Protein AF-A0A0M2V860-F1 (afdb_monomer)

pLDDT: mean 79.5, std 12.38, range [48.0, 92.88]

Structure (mmCIF, N/CA/C/O backbone):
data_AF-A0A0M2V860-F1
#
_entry.id   AF-A0A0M2V860-F1
#
loop_
_atom_site.group_PDB
_atom_site.id
_atom_site.type_symbol
_atom_site.label_atom_id
_atom_site.label_alt_id
_atom_site.label_comp_id
_atom_site.label_asym_id
_atom_site.label_entity_id
_atom_site.label_seq_id
_atom_site.pdbx_PDB_ins_code
_atom_site.Cartn_x
_atom_site.Cartn_y
_atom_site.Cartn_z
_atom_site.occupancy
_atom_site.B_iso_or_equiv
_atom_site.auth_seq_id
_atom_site.auth_comp_id
_atom_site.auth_asym_id
_atom_site.auth_atom_id
_atom_site.pdbx_PDB_model_num
ATOM 1 N N . MET A 1 1 ? 12.723 13.124 -25.310 1.00 62.81 1 MET A N 1
ATOM 2 C CA . MET A 1 1 ? 11.485 12.347 -25.081 1.00 62.81 1 MET A CA 1
ATOM 3 C C . MET A 1 1 ? 10.369 13.342 -24.862 1.00 62.81 1 MET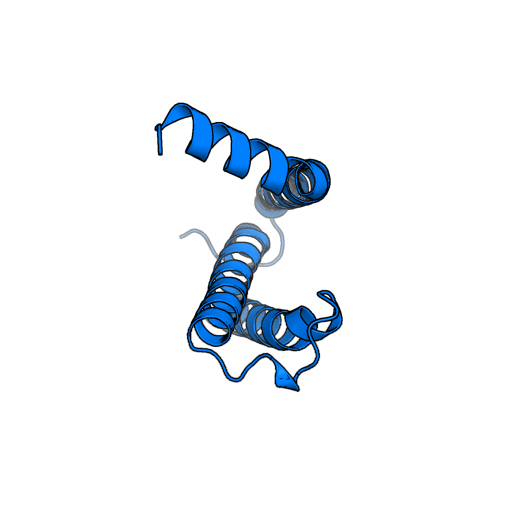 A C 1
ATOM 5 O O . MET A 1 1 ? 10.577 14.273 -24.095 1.00 62.81 1 MET A O 1
ATOM 9 N N . ASP A 1 2 ? 9.253 13.189 -25.563 1.00 91.12 2 ASP A N 1
ATOM 10 C CA . ASP A 1 2 ? 8.118 14.106 -25.446 1.00 91.12 2 ASP A CA 1
ATOM 11 C C . ASP A 1 2 ? 7.247 13.742 -24.227 1.00 91.12 2 ASP A C 1
ATOM 13 O O . ASP A 1 2 ? 7.166 12.566 -23.852 1.00 91.12 2 ASP A O 1
ATOM 17 N N . ILE A 1 3 ? 6.584 14.721 -23.606 1.00 89.75 3 ILE A N 1
ATOM 18 C CA . ILE A 1 3 ? 5.745 14.527 -22.404 1.00 89.75 3 ILE A CA 1
ATOM 19 C C . ILE A 1 3 ? 4.647 13.496 -22.689 1.00 89.75 3 ILE A C 1
ATOM 21 O O . ILE A 1 3 ? 4.376 12.616 -21.870 1.00 89.75 3 ILE A O 1
ATOM 25 N N . MET A 1 4 ? 4.084 13.535 -23.897 1.00 92.88 4 MET A N 1
ATOM 26 C CA . MET A 1 4 ? 3.073 12.577 -24.347 1.00 92.88 4 MET A CA 1
ATOM 27 C C . MET A 1 4 ? 3.600 11.141 -24.393 1.00 92.88 4 MET A C 1
ATOM 29 O O . MET A 1 4 ? 2.868 10.203 -24.075 1.00 92.88 4 MET A O 1
ATOM 33 N N . SER A 1 5 ? 4.881 10.953 -24.725 1.00 86.50 5 SER A N 1
ATOM 34 C CA . SER A 1 5 ? 5.510 9.630 -24.691 1.00 86.50 5 SER A CA 1
ATOM 35 C C . SER A 1 5 ? 5.634 9.116 -23.255 1.00 86.50 5 SER A C 1
ATOM 37 O O . SER A 1 5 ? 5.337 7.952 -23.002 1.00 86.50 5 SER A O 1
ATOM 39 N N . ILE A 1 6 ? 5.994 9.982 -22.300 1.00 88.94 6 ILE A N 1
ATOM 40 C CA . ILE A 1 6 ? 6.106 9.618 -20.877 1.00 88.94 6 ILE A CA 1
ATOM 41 C C . ILE A 1 6 ? 4.743 9.193 -20.319 1.00 88.94 6 ILE A C 1
ATOM 43 O O . ILE A 1 6 ? 4.628 8.130 -19.710 1.00 88.94 6 ILE A O 1
ATOM 47 N N . VAL A 1 7 ? 3.698 9.988 -20.565 1.00 90.31 7 VAL A N 1
ATOM 48 C CA . VAL A 1 7 ? 2.333 9.683 -20.102 1.00 90.31 7 VAL A CA 1
ATOM 49 C C . VAL A 1 7 ? 1.825 8.376 -20.707 1.00 90.31 7 VAL A C 1
ATOM 51 O O . VAL A 1 7 ? 1.223 7.569 -20.002 1.00 90.31 7 VAL A O 1
ATOM 54 N N . THR A 1 8 ? 2.112 8.129 -21.986 1.00 91.06 8 THR A N 1
ATOM 55 C CA . THR A 1 8 ? 1.717 6.887 -22.664 1.00 91.06 8 THR A CA 1
ATOM 56 C C . THR A 1 8 ? 2.388 5.672 -22.027 1.00 91.06 8 THR A C 1
ATOM 58 O O . THR A 1 8 ? 1.711 4.693 -21.716 1.00 91.06 8 THR A O 1
ATOM 61 N N . VAL A 1 9 ? 3.696 5.743 -21.763 1.00 87.00 9 VAL A N 1
ATOM 62 C CA . VAL A 1 9 ? 4.427 4.662 -21.083 1.00 87.00 9 VAL A CA 1
ATOM 63 C C . VAL A 1 9 ? 3.855 4.418 -19.686 1.00 87.00 9 VAL A C 1
ATOM 65 O O . VAL A 1 9 ? 3.563 3.275 -19.345 1.00 87.00 9 VAL A O 1
ATOM 68 N N . LEU A 1 10 ? 3.613 5.473 -18.902 1.00 86.50 10 LEU A N 1
ATOM 69 C CA . LEU A 1 10 ? 3.003 5.342 -17.574 1.00 86.50 10 LEU A CA 1
ATOM 70 C C . LEU A 1 10 ? 1.614 4.697 -17.638 1.00 86.50 10 LEU A C 1
ATOM 72 O O . LEU A 1 10 ? 1.310 3.811 -16.840 1.00 86.50 10 LEU A O 1
ATOM 76 N N . TRP A 1 11 ? 0.787 5.101 -18.602 1.00 90.81 11 TRP A N 1
ATOM 77 C CA . TRP A 1 11 ? -0.550 4.547 -18.789 1.00 90.81 11 TRP A CA 1
ATOM 78 C C . TRP A 1 11 ? -0.517 3.043 -19.074 1.00 90.81 11 TRP A C 1
ATOM 80 O O . TRP A 1 11 ? -1.235 2.271 -18.434 1.00 90.81 11 TRP A O 1
ATOM 90 N N . PHE A 1 12 ? 0.346 2.611 -19.996 1.00 88.88 12 PHE A N 1
ATOM 91 C CA . PHE A 1 12 ? 0.499 1.192 -20.314 1.00 88.88 12 PHE A CA 1
ATOM 92 C C . PHE A 1 12 ? 1.047 0.384 -19.134 1.00 88.88 12 PHE A C 1
ATOM 94 O O . PHE A 1 12 ? 0.568 -0.725 -18.900 1.00 88.88 12 PHE A O 1
ATOM 101 N N . THR A 1 13 ? 1.968 0.952 -18.355 1.00 86.69 13 THR A N 1
ATOM 102 C CA . THR A 1 13 ? 2.519 0.307 -17.155 1.00 86.69 13 THR A CA 1
ATOM 103 C C . THR A 1 13 ? 1.474 0.134 -16.052 1.00 86.69 13 THR A C 1
ATOM 105 O O . THR A 1 13 ? 1.456 -0.897 -15.388 1.00 86.69 13 THR A O 1
ATOM 108 N N . ILE A 1 14 ? 0.575 1.104 -15.855 1.00 88.12 14 ILE A N 1
ATOM 109 C CA . ILE A 1 14 ? -0.454 1.044 -14.799 1.00 88.12 14 ILE A CA 1
ATOM 110 C C . ILE A 1 14 ? -1.609 0.106 -15.179 1.00 88.12 14 ILE A C 1
ATOM 112 O O . ILE A 1 14 ? -2.211 -0.514 -14.300 1.00 88.12 14 ILE A O 1
ATOM 116 N N . LYS A 1 15 ? -1.915 -0.028 -16.476 1.00 88.44 15 LYS A N 1
ATOM 117 C CA . LYS A 1 15 ? -3.066 -0.784 -16.996 1.00 88.44 15 LYS A CA 1
ATOM 118 C C . LYS A 1 15 ? -3.285 -2.177 -16.368 1.00 88.44 15 LYS A C 1
ATOM 120 O O . LYS A 1 15 ? -4.417 -2.423 -15.948 1.00 88.44 15 LYS A O 1
ATOM 125 N N . PRO A 1 16 ? -2.286 -3.079 -16.257 1.00 88.12 16 PRO A N 1
ATOM 126 C CA . PRO A 1 16 ? -2.495 -4.398 -15.647 1.00 88.12 16 PRO A CA 1
ATOM 127 C C . PRO A 1 16 ? -2.832 -4.332 -14.149 1.00 88.12 16 PRO A C 1
ATOM 129 O O . PRO A 1 16 ? -3.516 -5.212 -13.632 1.00 88.12 16 PRO A O 1
ATOM 132 N N . TYR A 1 17 ? -2.414 -3.272 -13.455 1.00 86.44 17 TYR A N 1
ATOM 133 C CA . TYR A 1 17 ? -2.632 -3.093 -12.019 1.00 86.44 17 TYR A CA 1
ATOM 134 C C . TYR A 1 17 ? -3.907 -2.306 -11.690 1.00 86.44 17 TYR A C 1
ATOM 136 O O . TYR A 1 17 ? -4.255 -2.188 -10.516 1.00 86.44 17 TYR A O 1
ATOM 144 N N . LEU A 1 18 ? -4.637 -1.789 -12.689 1.00 88.81 18 LEU A N 1
ATOM 145 C CA . LEU A 1 18 ? -5.847 -0.984 -12.468 1.00 88.81 18 LEU A CA 1
ATOM 146 C C . LEU A 1 18 ? -6.887 -1.705 -11.608 1.00 88.81 18 LEU A C 1
ATOM 148 O O . LEU A 1 18 ? -7.479 -1.088 -10.727 1.00 88.81 18 LEU A O 1
ATOM 152 N N . LEU A 1 19 ? -7.081 -3.009 -11.819 1.00 89.69 19 LEU A N 1
ATOM 153 C CA . LEU A 1 19 ? -8.039 -3.793 -11.039 1.00 89.69 19 LEU A CA 1
ATOM 154 C C . LEU A 1 19 ? -7.623 -3.864 -9.563 1.00 89.69 19 LEU A C 1
ATOM 156 O O . LEU A 1 19 ? -8.447 -3.623 -8.685 1.00 89.69 19 LEU A O 1
ATOM 160 N N . LEU A 1 20 ? -6.338 -4.106 -9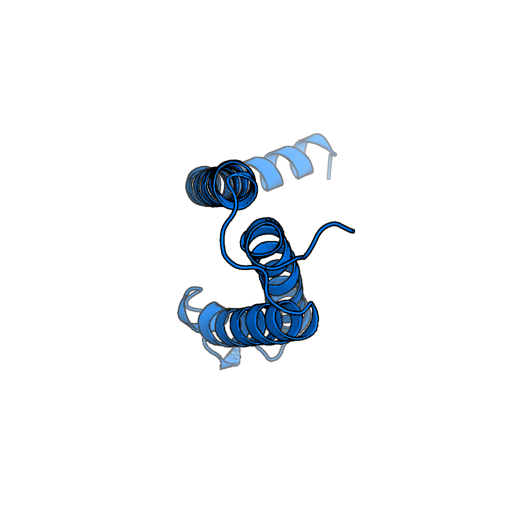.285 1.00 86.50 20 LEU A N 1
ATOM 161 C CA . LEU A 1 20 ? -5.794 -4.111 -7.922 1.00 86.50 20 LEU A CA 1
ATOM 162 C C . LEU A 1 20 ? -5.932 -2.737 -7.260 1.00 86.50 20 LEU A C 1
ATOM 164 O O . LEU A 1 20 ? -6.352 -2.654 -6.109 1.00 86.50 20 LEU A O 1
ATOM 168 N N . ILE A 1 21 ? -5.641 -1.658 -7.992 1.00 87.75 21 ILE A N 1
ATOM 169 C CA . ILE A 1 21 ? -5.798 -0.284 -7.495 1.00 87.75 21 ILE A CA 1
ATOM 1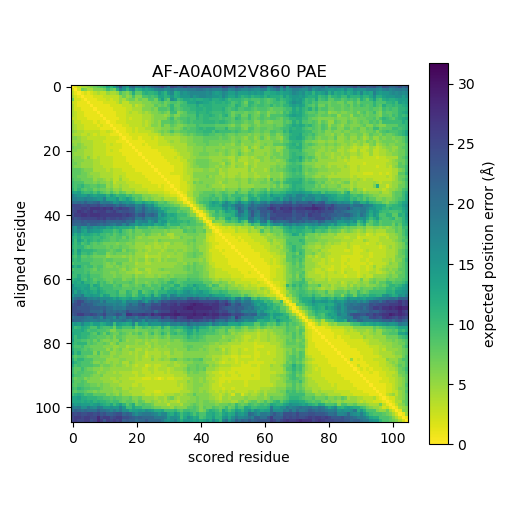70 C C . ILE A 1 21 ? -7.264 -0.010 -7.142 1.00 87.75 21 ILE A C 1
ATOM 172 O O . ILE A 1 21 ? -7.548 0.490 -6.054 1.00 87.75 21 ILE A O 1
ATOM 176 N N . ILE A 1 22 ? -8.202 -0.371 -8.022 1.00 91.69 22 ILE A N 1
ATOM 177 C CA . ILE A 1 22 ? -9.641 -0.219 -7.767 1.00 91.69 22 ILE A CA 1
ATOM 178 C C . ILE A 1 22 ? -10.053 -1.037 -6.541 1.00 91.69 22 ILE A C 1
ATOM 180 O O . ILE A 1 22 ? -10.751 -0.516 -5.675 1.00 91.69 22 ILE A O 1
ATOM 184 N N . LEU A 1 23 ? -9.594 -2.285 -6.425 1.00 91.69 23 LEU A N 1
ATOM 185 C CA . LEU A 1 23 ? -9.892 -3.142 -5.279 1.00 91.69 23 LEU A CA 1
ATOM 186 C C . LEU A 1 23 ? -9.398 -2.520 -3.963 1.00 91.69 23 LEU A C 1
ATOM 188 O O . LEU A 1 23 ? -10.144 -2.486 -2.983 1.00 91.69 23 LEU A O 1
ATOM 192 N N . LEU A 1 24 ? -8.178 -1.977 -3.948 1.00 90.00 24 LEU A N 1
ATOM 193 C CA . LEU A 1 24 ? -7.624 -1.267 -2.792 1.00 90.00 24 LEU A CA 1
ATOM 194 C C . LEU A 1 24 ? -8.456 -0.022 -2.448 1.00 90.00 24 LEU A C 1
ATOM 196 O O . LEU A 1 24 ? -8.793 0.204 -1.287 1.00 90.00 24 LEU A O 1
ATOM 200 N N . LEU A 1 25 ? -8.856 0.766 -3.446 1.00 90.56 25 LEU A N 1
ATOM 201 C CA . LEU A 1 25 ? -9.716 1.931 -3.225 1.00 90.56 25 LEU A CA 1
ATOM 202 C C . LEU A 1 25 ? -11.082 1.535 -2.654 1.00 90.56 25 LEU A C 1
ATOM 204 O O . LEU A 1 25 ? -11.557 2.175 -1.717 1.00 90.56 25 LEU A O 1
ATOM 208 N N . VAL A 1 26 ? -11.695 0.466 -3.165 1.00 92.12 26 VAL A N 1
ATOM 209 C CA . VAL A 1 26 ? -12.976 -0.048 -2.661 1.00 92.12 26 VAL A CA 1
ATOM 210 C C . VAL A 1 26 ? -12.842 -0.518 -1.213 1.00 92.12 26 VAL A C 1
ATOM 212 O O . VAL A 1 26 ? -13.657 -0.124 -0.382 1.00 92.12 26 VAL A O 1
ATOM 215 N N . LEU A 1 27 ? -11.807 -1.293 -0.875 1.00 89.94 27 LEU A N 1
ATOM 216 C CA . LEU A 1 27 ? -11.548 -1.724 0.505 1.00 89.94 27 LEU A CA 1
ATOM 217 C C . LEU A 1 27 ? -11.348 -0.533 1.444 1.00 89.94 27 LEU A C 1
ATOM 219 O O . LEU A 1 27 ? -11.896 -0.513 2.550 1.00 89.94 27 LEU A O 1
ATOM 223 N N . LEU A 1 28 ? -10.609 0.480 0.992 1.00 88.88 28 LEU A N 1
ATOM 224 C CA . LEU A 1 28 ? -10.406 1.710 1.745 1.00 88.88 28 LEU A CA 1
ATOM 225 C C . LEU A 1 28 ? -11.730 2.448 1.969 1.00 88.88 28 LEU A C 1
ATOM 227 O O . LEU A 1 28 ? -12.025 2.830 3.101 1.00 88.88 28 LEU A O 1
ATOM 231 N N . LEU A 1 29 ? -12.560 2.606 0.938 1.00 88.44 29 LEU A N 1
ATOM 232 C CA . LEU A 1 29 ? -13.869 3.252 1.054 1.00 88.44 29 LEU A CA 1
ATOM 233 C C . LEU A 1 29 ? -14.817 2.477 1.974 1.00 88.44 29 LEU A C 1
ATOM 235 O O . LEU A 1 29 ? -15.409 3.073 2.874 1.00 88.44 29 LEU A O 1
ATOM 239 N N . LEU A 1 30 ? -14.921 1.157 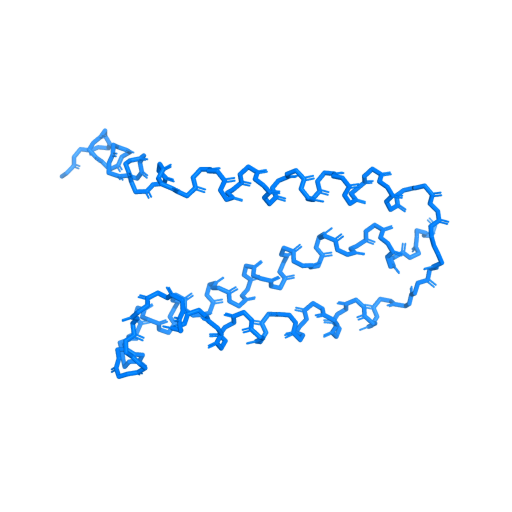1.803 1.00 86.88 30 LEU A N 1
ATOM 240 C CA . LEU A 1 30 ? -15.732 0.290 2.662 1.00 86.88 30 LEU A CA 1
ATOM 241 C C . LEU A 1 30 ? -15.293 0.403 4.116 1.00 86.88 30 LEU A C 1
ATOM 243 O O . LEU A 1 30 ? -16.124 0.586 5.002 1.00 86.88 30 LEU A O 1
ATOM 247 N N . SER A 1 31 ? -13.986 0.382 4.358 1.00 85.44 31 SER A N 1
ATOM 248 C CA . SER A 1 31 ? -13.439 0.596 5.687 1.00 85.44 31 SER A CA 1
ATOM 249 C C . SER A 1 31 ? -13.851 1.955 6.277 1.00 85.44 31 SER A C 1
ATOM 251 O O . SER A 1 31 ? -14.270 2.028 7.434 1.00 85.44 31 SER A O 1
ATOM 253 N N . GLN A 1 32 ? -13.785 3.036 5.493 1.00 83.50 32 GLN A N 1
ATOM 254 C CA . GLN A 1 32 ? -14.189 4.370 5.950 1.00 83.50 32 GLN A CA 1
ATOM 255 C C . GLN A 1 32 ? -15.689 4.471 6.239 1.00 83.50 32 GLN A C 1
ATOM 257 O O . GLN A 1 32 ? -16.074 5.215 7.142 1.00 83.50 32 GLN A O 1
ATOM 262 N N . ILE A 1 33 ? -16.530 3.750 5.498 1.00 83.38 33 ILE A N 1
ATOM 263 C CA . ILE A 1 33 ? -17.985 3.749 5.688 1.00 83.38 33 ILE A CA 1
ATOM 264 C C . ILE A 1 33 ? -18.361 2.891 6.904 1.00 83.38 33 ILE A C 1
ATOM 266 O O . ILE A 1 33 ? -19.070 3.365 7.790 1.00 83.38 33 ILE A O 1
ATOM 270 N N . ILE A 1 34 ? -17.841 1.664 6.991 1.00 79.88 34 ILE A N 1
ATOM 271 C CA . ILE A 1 34 ? -18.179 0.697 8.046 1.00 79.88 34 ILE A CA 1
ATOM 272 C C . ILE A 1 34 ? -17.538 1.085 9.381 1.00 79.88 34 ILE A C 1
ATOM 274 O O . ILE A 1 34 ? -18.202 1.058 10.414 1.00 79.88 34 ILE A O 1
ATOM 278 N N . GLY A 1 35 ? -16.275 1.521 9.388 1.00 71.44 35 GLY A N 1
ATOM 279 C CA . GLY A 1 35 ? -15.591 1.930 10.620 1.00 71.44 35 GLY A CA 1
ATOM 280 C C . GLY A 1 35 ? -16.250 3.142 11.295 1.00 71.44 35 GLY A C 1
ATOM 281 O O . GLY A 1 35 ? -16.252 3.254 12.522 1.00 71.44 35 GLY A O 1
ATOM 282 N N . ARG A 1 36 ? -16.921 4.010 10.522 1.00 68.38 36 ARG A N 1
ATOM 283 C CA . ARG A 1 36 ? -17.744 5.106 11.069 1.00 68.38 36 ARG A CA 1
ATOM 284 C C . ARG A 1 36 ? -19.004 4.622 11.794 1.00 68.38 36 ARG A C 1
ATOM 286 O O . ARG A 1 36 ? -19.535 5.386 12.596 1.00 68.38 36 ARG A O 1
ATOM 293 N N . ALA A 1 37 ? -19.450 3.384 11.570 1.00 66.06 37 ALA A N 1
ATOM 294 C CA . ALA A 1 37 ? -20.642 2.806 12.192 1.00 66.06 37 ALA A CA 1
ATOM 295 C C . ALA A 1 37 ? -20.423 2.306 13.639 1.00 66.06 37 ALA A C 1
ATOM 297 O O . ALA A 1 37 ? -21.357 1.811 14.261 1.00 66.06 37 ALA A O 1
ATOM 298 N N . GLY A 1 38 ? -19.229 2.500 14.221 1.00 54.41 38 GLY A N 1
ATOM 299 C CA . GLY A 1 38 ? -19.048 2.462 15.677 1.00 54.41 38 GLY A CA 1
ATOM 300 C C . GLY A 1 38 ? -18.558 1.134 16.257 1.00 54.41 38 GLY A C 1
ATOM 301 O O . GLY A 1 38 ? -19.177 0.589 17.167 1.00 54.41 38 GLY A O 1
ATOM 302 N N . TRP A 1 39 ? -17.408 0.638 15.796 1.00 55.25 39 TRP A N 1
ATOM 303 C CA . TRP A 1 39 ? -16.708 -0.470 16.462 1.00 55.25 39 TRP A CA 1
ATOM 304 C C . TRP A 1 39 ? -15.800 -0.004 17.612 1.00 55.25 39 TRP A C 1
ATOM 306 O O . TRP A 1 39 ? -15.442 1.173 17.726 1.00 55.25 39 TRP A O 1
ATOM 316 N N . LYS A 1 40 ? -15.500 -0.939 18.529 1.00 57.16 40 LYS A N 1
ATOM 317 C CA . LYS A 1 40 ? -14.757 -0.694 19.776 1.00 57.16 40 LYS A CA 1
ATOM 318 C C . LYS A 1 40 ? -13.413 -0.015 19.499 1.00 57.16 40 LYS A C 1
ATOM 320 O O . LYS A 1 40 ? -12.613 -0.462 18.688 1.00 57.16 40 LYS A O 1
ATOM 325 N N . ARG A 1 41 ? -13.194 1.076 20.229 1.00 60.47 41 ARG A N 1
ATOM 326 C CA . ARG A 1 41 ? -12.154 2.082 19.996 1.00 60.47 41 ARG A CA 1
ATOM 327 C C . ARG A 1 41 ? -10.854 1.652 20.679 1.00 60.47 41 ARG A C 1
ATOM 329 O O . ARG A 1 41 ? -10.852 1.473 21.895 1.00 60.47 41 ARG A O 1
ATOM 336 N N . SER A 1 42 ? -9.773 1.514 19.915 1.00 59.78 42 SER A N 1
ATOM 337 C CA . SER A 1 42 ? -8.445 1.165 20.437 1.00 59.78 42 SER A CA 1
ATOM 338 C C . SER A 1 42 ? -7.559 2.409 20.617 1.00 59.78 42 SER A C 1
ATOM 340 O O . SER A 1 42 ? -7.935 3.534 20.285 1.00 59.78 42 SER A O 1
ATOM 342 N N . THR A 1 43 ? -6.375 2.243 21.203 1.00 64.06 43 THR A N 1
ATOM 343 C CA . THR A 1 43 ? -5.386 3.317 21.359 1.00 64.06 43 THR A CA 1
ATOM 344 C C . THR A 1 43 ? -4.582 3.517 20.072 1.00 64.06 43 THR A C 1
ATOM 346 O O . THR A 1 43 ? -4.285 2.564 19.351 1.00 64.06 43 THR A O 1
ATOM 349 N N . SER A 1 44 ? -4.171 4.764 19.806 1.00 70.56 44 SER A N 1
ATOM 350 C CA . SER A 1 44 ? -3.358 5.160 18.635 1.00 70.56 44 SER A CA 1
ATOM 351 C C . SER A 1 44 ? -2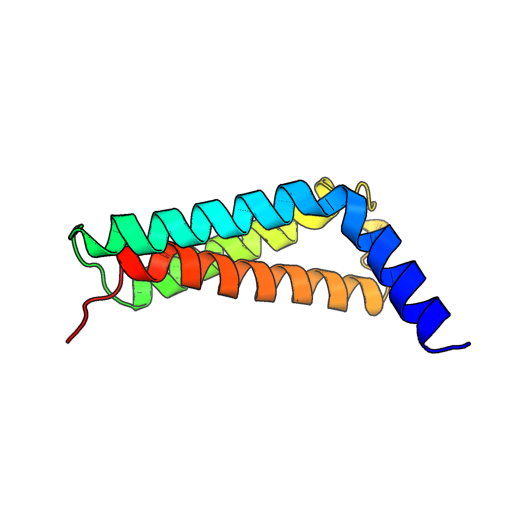.084 4.313 18.457 1.00 70.56 44 SER A C 1
ATOM 353 O O . SER A 1 44 ? -1.641 4.066 17.339 1.00 70.56 44 SER A O 1
ATOM 355 N N . LEU A 1 45 ? -1.525 3.808 19.562 1.00 77.94 45 LEU A N 1
ATOM 356 C CA . LEU A 1 45 ? -0.314 2.988 19.568 1.00 77.94 45 LEU A CA 1
ATOM 357 C C . LEU A 1 45 ? -0.529 1.604 18.927 1.00 77.94 45 LEU A C 1
ATOM 359 O O . LEU A 1 45 ? 0.341 1.116 18.212 1.00 77.94 45 LEU A O 1
ATOM 363 N N . SER A 1 46 ? -1.709 1.003 19.114 1.00 79.56 46 SER A N 1
ATOM 364 C CA . SER A 1 46 ? -2.053 -0.286 18.491 1.00 79.56 46 SER A CA 1
ATOM 365 C C . SER A 1 46 ? -2.178 -0.185 16.966 1.00 79.56 46 SER A C 1
ATOM 367 O O . SER A 1 46 ? -1.732 -1.081 16.256 1.00 79.56 46 SER A O 1
ATOM 369 N N . LEU A 1 47 ? -2.710 0.934 16.454 1.00 82.06 47 LEU A N 1
ATOM 370 C CA . LEU A 1 47 ? -2.791 1.210 15.017 1.00 82.06 47 LEU A CA 1
ATOM 371 C C . LEU A 1 47 ? -1.393 1.372 14.408 1.00 82.06 47 LEU A C 1
ATOM 373 O O . LEU A 1 47 ? -1.132 0.817 13.342 1.00 82.06 47 LEU A O 1
ATOM 377 N N . TRP A 1 48 ? -0.499 2.094 15.095 1.00 83.69 48 TRP A N 1
ATOM 378 C CA . TRP A 1 48 ? 0.908 2.236 14.700 1.00 83.69 48 TRP A CA 1
ATOM 379 C C . TRP A 1 48 ? 1.595 0.882 14.575 1.00 83.69 48 TRP A C 1
ATOM 381 O O . TRP A 1 48 ? 2.145 0.579 13.519 1.00 83.69 48 TRP A O 1
ATOM 391 N N . LEU A 1 49 ? 1.523 0.060 15.624 1.00 86.38 49 LEU A N 1
ATOM 392 C CA . LEU A 1 49 ? 2.165 -1.255 15.650 1.00 86.38 49 LEU A CA 1
ATOM 393 C C . LEU A 1 49 ? 1.607 -2.187 14.570 1.00 86.38 49 LEU A C 1
ATOM 395 O O . LEU A 1 49 ? 2.382 -2.839 13.876 1.00 86.38 49 LEU A O 1
ATOM 399 N N . LEU A 1 50 ? 0.283 -2.213 14.384 1.00 86.69 50 LEU A N 1
ATOM 400 C CA . LEU A 1 50 ? -0.353 -3.050 13.365 1.00 86.69 50 LEU A CA 1
ATOM 401 C C . LEU A 1 50 ? 0.049 -2.619 11.948 1.00 86.69 50 LEU A C 1
ATOM 403 O O . LEU A 1 50 ? 0.434 -3.454 11.134 1.00 86.69 50 LEU A O 1
ATOM 407 N N . SER A 1 51 ? 0.009 -1.315 11.665 1.00 87.00 51 SER A N 1
ATOM 408 C CA . SER A 1 51 ? 0.380 -0.772 10.350 1.00 87.00 51 SER A CA 1
ATOM 409 C C . SER A 1 51 ? 1.861 -1.013 10.050 1.00 87.00 51 SER A C 1
ATOM 411 O O . SER A 1 51 ? 2.229 -1.340 8.924 1.00 87.00 51 SER A O 1
ATOM 413 N N . PHE A 1 52 ? 2.718 -0.910 11.070 1.00 88.31 52 PHE A N 1
ATOM 414 C CA . PHE A 1 52 ? 4.147 -1.190 10.957 1.00 88.31 52 PHE A CA 1
ATOM 415 C C . PHE A 1 52 ? 4.431 -2.675 10.706 1.00 88.31 52 PHE A C 1
ATOM 417 O O . PHE A 1 52 ? 5.214 -3.007 9.818 1.00 88.31 52 PHE A O 1
ATOM 424 N N . ALA A 1 53 ? 3.747 -3.575 11.417 1.00 89.25 53 ALA A N 1
ATOM 425 C CA . ALA A 1 53 ? 3.857 -5.012 11.180 1.00 89.25 53 ALA A CA 1
ATOM 426 C C . ALA A 1 53 ? 3.432 -5.382 9.748 1.00 89.25 53 ALA A C 1
ATOM 428 O O . ALA A 1 53 ? 4.147 -6.113 9.066 1.00 89.25 53 ALA A O 1
ATOM 429 N N . ILE A 1 54 ? 2.317 -4.824 9.260 1.00 89.69 54 ILE A N 1
ATOM 430 C CA . ILE A 1 54 ? 1.841 -5.045 7.885 1.00 89.69 54 ILE A CA 1
ATOM 431 C C . ILE A 1 54 ? 2.848 -4.514 6.862 1.00 89.69 54 ILE A C 1
ATOM 433 O O . ILE A 1 54 ? 3.109 -5.185 5.867 1.00 89.69 54 ILE A O 1
ATOM 437 N N . ALA A 1 55 ? 3.443 -3.345 7.107 1.00 87.88 55 ALA A N 1
ATOM 438 C CA . ALA A 1 55 ? 4.467 -2.781 6.234 1.00 87.88 55 ALA A CA 1
ATOM 439 C C . ALA A 1 55 ? 5.703 -3.687 6.126 1.00 87.88 55 ALA A C 1
ATOM 441 O O . ALA A 1 55 ? 6.169 -3.945 5.019 1.00 87.88 55 ALA A O 1
ATOM 442 N N . ILE A 1 56 ? 6.195 -4.221 7.250 1.00 87.88 56 ILE A N 1
ATOM 443 C CA . ILE A 1 56 ? 7.327 -5.160 7.259 1.00 87.88 56 ILE A CA 1
ATOM 444 C C . ILE A 1 56 ? 6.980 -6.431 6.484 1.00 87.88 56 ILE A C 1
ATOM 446 O O . ILE A 1 56 ? 7.759 -6.863 5.636 1.00 87.88 56 ILE A O 1
ATOM 450 N N . VAL A 1 57 ? 5.806 -7.015 6.737 1.00 88.31 57 VAL A N 1
ATOM 451 C CA . VAL A 1 57 ? 5.354 -8.212 6.015 1.00 88.31 57 VAL A CA 1
ATOM 452 C C . VAL A 1 57 ? 5.260 -7.928 4.514 1.00 88.31 57 VAL A C 1
ATOM 454 O O . VAL A 1 57 ? 5.763 -8.715 3.718 1.00 88.31 57 VAL A O 1
ATOM 457 N N . ALA A 1 58 ? 4.711 -6.779 4.115 1.00 85.88 58 ALA A N 1
ATOM 458 C CA . ALA A 1 58 ? 4.634 -6.378 2.712 1.00 85.88 58 ALA A CA 1
ATOM 459 C C . ALA A 1 58 ? 6.022 -6.215 2.068 1.00 85.88 58 ALA A C 1
ATOM 461 O O . ALA A 1 58 ? 6.224 -6.671 0.945 1.00 85.88 58 ALA A O 1
ATOM 462 N N . MET A 1 59 ? 6.995 -5.626 2.775 1.00 84.44 59 MET A N 1
ATOM 463 C CA . MET A 1 59 ? 8.379 -5.503 2.291 1.00 84.44 59 MET A CA 1
ATOM 464 C C . MET A 1 59 ? 9.050 -6.864 2.094 1.00 84.44 59 MET A C 1
ATOM 466 O O . MET A 1 59 ? 9.786 -7.039 1.128 1.00 84.44 59 MET A O 1
ATOM 470 N N . LEU A 1 60 ? 8.796 -7.824 2.986 1.00 84.44 60 LEU A N 1
ATOM 471 C CA . LEU A 1 60 ? 9.347 -9.177 2.883 1.00 84.44 60 LEU A CA 1
ATOM 472 C C . LEU A 1 60 ? 8.666 -10.003 1.785 1.00 84.44 60 LEU A C 1
ATOM 474 O O . LEU A 1 60 ? 9.324 -10.807 1.130 1.00 84.44 60 LEU A O 1
ATOM 478 N N . MET A 1 61 ? 7.366 -9.796 1.565 1.00 83.00 61 MET A N 1
ATOM 479 C CA . MET A 1 61 ? 6.608 -10.510 0.536 1.00 83.00 61 MET A CA 1
ATOM 480 C C . MET A 1 61 ? 6.796 -9.931 -0.868 1.00 83.00 61 MET A C 1
ATOM 482 O O . MET A 1 61 ? 6.645 -10.667 -1.838 1.00 83.00 61 MET A O 1
ATOM 486 N N . ALA A 1 62 ? 7.128 -8.645 -1.009 1.00 79.69 62 ALA A N 1
ATOM 487 C CA . ALA A 1 62 ? 7.258 -8.014 -2.322 1.00 79.69 62 ALA A CA 1
ATOM 488 C C . ALA A 1 62 ? 8.254 -8.729 -3.259 1.00 79.69 62 ALA A C 1
ATOM 490 O O . ALA A 1 62 ? 7.830 -9.075 -4.359 1.00 79.69 62 ALA A O 1
ATOM 491 N N . PRO A 1 63 ? 9.494 -9.066 -2.842 1.00 74.06 63 PRO A N 1
ATOM 492 C CA . PRO A 1 63 ? 10.427 -9.823 -3.681 1.00 74.06 63 PRO A CA 1
ATOM 493 C C . PRO A 1 63 ? 9.899 -11.209 -4.076 1.00 74.06 63 PRO A C 1
ATOM 495 O O . PRO A 1 63 ? 10.169 -11.677 -5.176 1.00 74.06 63 PRO A O 1
ATOM 498 N N . MET A 1 64 ? 9.124 -11.854 -3.192 1.00 74.06 64 MET A N 1
ATOM 499 C CA . MET A 1 64 ? 8.541 -13.176 -3.449 1.00 74.06 64 MET A CA 1
ATOM 500 C C . MET A 1 64 ? 7.415 -13.135 -4.487 1.00 74.06 64 MET A C 1
ATOM 502 O O . MET A 1 64 ? 7.183 -14.129 -5.162 1.00 74.06 64 MET A O 1
A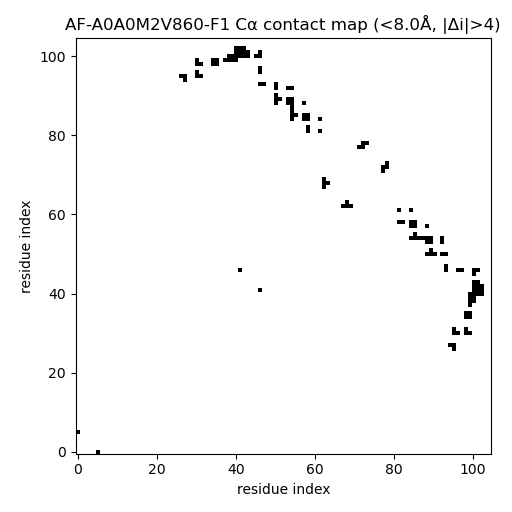TOM 506 N N . ILE A 1 65 ? 6.690 -12.017 -4.590 1.00 74.00 65 ILE A N 1
ATOM 507 C CA . ILE A 1 65 ? 5.552 -11.86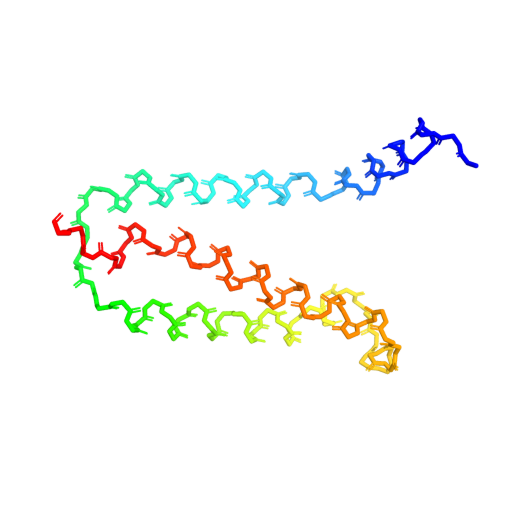4 -5.510 1.00 74.00 65 ILE A CA 1
ATOM 508 C C . ILE A 1 65 ? 6.012 -11.346 -6.878 1.00 74.00 65 ILE A C 1
ATOM 510 O O . ILE A 1 65 ? 5.376 -11.634 -7.888 1.00 74.00 65 ILE A O 1
ATOM 514 N N . THR A 1 66 ? 7.098 -10.572 -6.933 1.00 68.31 66 THR A N 1
ATOM 515 C CA . THR A 1 66 ? 7.594 -9.972 -8.182 1.00 68.31 66 THR A CA 1
ATOM 516 C C . THR A 1 66 ? 8.620 -10.834 -8.922 1.00 68.31 66 THR A C 1
ATOM 518 O O . THR A 1 66 ? 9.294 -10.304 -9.805 1.00 68.31 66 THR A O 1
ATOM 521 N N . ASP A 1 67 ? 8.779 -12.117 -8.550 1.00 61.44 67 ASP A N 1
ATOM 522 C CA . ASP A 1 67 ? 9.783 -13.070 -9.080 1.00 61.44 67 ASP A CA 1
ATOM 523 C C . ASP A 1 67 ? 11.205 -12.483 -9.178 1.00 61.44 67 ASP A C 1
ATOM 525 O O . ASP A 1 67 ? 12.070 -12.941 -9.926 1.00 61.44 67 ASP A O 1
ATOM 529 N N . SER A 1 68 ? 11.469 -11.432 -8.406 1.00 53.72 68 SER A N 1
ATOM 530 C CA . SER A 1 68 ? 12.767 -10.789 -8.357 1.00 53.72 68 SER A CA 1
ATOM 531 C C . SER A 1 68 ? 13.588 -11.628 -7.401 1.00 53.72 68 SER A C 1
ATOM 533 O O . SER A 1 68 ? 13.356 -11.575 -6.192 1.00 53.72 68 SER A O 1
ATOM 535 N N . GLU A 1 69 ? 14.510 -12.444 -7.925 1.00 50.09 69 GLU A N 1
ATOM 536 C CA . GLU A 1 69 ? 15.436 -13.185 -7.071 1.00 50.09 69 GLU A CA 1
ATOM 537 C C . GLU A 1 69 ? 15.979 -12.218 -6.011 1.00 50.09 69 GLU A C 1
ATOM 539 O O . GLU A 1 69 ? 16.400 -11.112 -6.347 1.00 50.09 69 GLU A O 1
ATOM 544 N N . LEU A 1 70 ? 15.997 -12.608 -4.732 1.00 50.12 70 LEU A N 1
ATOM 545 C CA . LEU A 1 70 ? 16.544 -11.791 -3.629 1.00 50.12 70 LEU A CA 1
ATOM 546 C C . LEU A 1 70 ? 17.971 -11.272 -3.915 1.00 50.12 70 LEU A C 1
ATOM 548 O O . LEU A 1 70 ? 18.440 -10.320 -3.294 1.00 50.12 70 LEU A O 1
ATOM 552 N N . ARG A 1 71 ? 18.640 -11.871 -4.904 1.00 48.34 71 ARG A N 1
ATOM 553 C CA . ARG A 1 71 ? 19.915 -11.472 -5.493 1.00 48.34 71 ARG A CA 1
ATOM 554 C C . ARG A 1 71 ? 19.878 -10.126 -6.242 1.00 48.34 71 ARG A C 1
ATOM 556 O O . ARG A 1 71 ? 20.924 -9.501 -6.366 1.00 48.34 71 ARG A O 1
ATOM 563 N N . TYR A 1 72 ? 18.714 -9.651 -6.688 1.00 48.00 72 TYR A N 1
ATOM 564 C CA . TYR A 1 72 ? 18.525 -8.339 -7.319 1.00 48.00 72 TYR A CA 1
ATOM 565 C C . TYR A 1 72 ? 18.377 -7.190 -6.315 1.00 48.00 72 TYR A C 1
ATOM 567 O O . TYR A 1 72 ? 18.600 -6.052 -6.695 1.00 48.00 72 TYR A O 1
ATOM 575 N N . VAL A 1 73 ? 18.175 -7.435 -5.011 1.00 55.53 73 VAL A N 1
ATOM 576 C CA . VAL A 1 73 ? 18.148 -6.383 -3.958 1.00 55.53 73 VAL A CA 1
ATOM 577 C C . VAL A 1 73 ? 19.558 -5.809 -3.661 1.00 55.53 73 VAL A C 1
ATOM 579 O O . VAL A 1 73 ? 19.888 -5.398 -2.549 1.00 55.53 73 VAL A O 1
ATOM 582 N N . LEU A 1 74 ? 20.443 -5.798 -4.657 1.00 63.53 74 LEU A N 1
ATOM 583 C CA . LEU A 1 74 ? 21.785 -5.224 -4.598 1.00 63.53 74 LEU A CA 1
ATOM 584 C C . LEU A 1 74 ? 21.819 -3.790 -5.136 1.00 63.53 74 LEU A C 1
ATOM 586 O O . LEU A 1 74 ? 22.670 -3.009 -4.700 1.00 63.53 74 LEU A O 1
ATOM 590 N N . THR A 1 75 ? 20.905 -3.409 -6.037 1.00 75.75 75 THR A N 1
ATOM 591 C CA . THR A 1 75 ? 20.933 -2.064 -6.626 1.00 75.75 75 THR A CA 1
ATOM 592 C C . THR A 1 75 ? 20.261 -1.027 -5.721 1.00 75.75 75 THR A C 1
ATOM 594 O O . THR A 1 75 ? 19.379 -1.326 -4.913 1.00 75.75 75 THR A O 1
ATOM 597 N N . TRP A 1 76 ? 20.682 0.235 -5.844 1.00 78.00 76 TRP A N 1
ATOM 598 C CA . TRP A 1 76 ? 20.055 1.346 -5.120 1.00 78.00 76 TRP A CA 1
ATOM 599 C C . TRP A 1 76 ? 18.576 1.524 -5.482 1.00 78.00 76 TRP A C 1
ATOM 601 O O . TRP A 1 76 ? 17.790 1.929 -4.627 1.00 78.00 76 TRP A O 1
ATOM 611 N N . VAL A 1 77 ? 18.192 1.185 -6.716 1.00 79.50 77 VAL A N 1
ATOM 612 C CA . VAL A 1 77 ? 16.807 1.286 -7.190 1.00 79.50 77 VAL A CA 1
ATOM 613 C C . VAL A 1 77 ? 15.925 0.263 -6.481 1.00 79.50 77 VAL A C 1
ATOM 615 O O . VAL A 1 77 ? 14.846 0.616 -6.022 1.00 79.50 77 VAL A O 1
ATOM 618 N N . ASP A 1 78 ? 16.404 -0.962 -6.277 1.00 73.06 78 ASP A N 1
ATOM 619 C CA . ASP A 1 78 ? 15.630 -2.006 -5.594 1.00 73.06 78 ASP A CA 1
ATOM 620 C C . ASP A 1 78 ? 15.418 -1.691 -4.111 1.00 73.06 78 ASP A C 1
ATOM 622 O O . ASP A 1 78 ? 14.330 -1.898 -3.573 1.00 73.06 78 ASP A O 1
ATOM 626 N N . LYS A 1 79 ? 16.418 -1.088 -3.457 1.00 81.56 79 LYS A N 1
ATOM 627 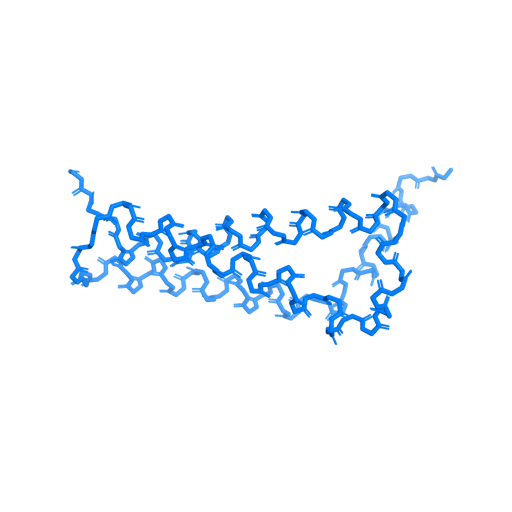C CA . LYS A 1 79 ? 16.277 -0.584 -2.081 1.00 81.56 79 LYS A CA 1
ATOM 628 C C . LYS A 1 79 ? 15.240 0.536 -1.990 1.00 81.56 79 LYS A C 1
ATOM 630 O O . LYS A 1 79 ? 14.452 0.556 -1.046 1.00 81.56 79 LYS A O 1
ATOM 635 N N . LEU A 1 80 ? 15.222 1.449 -2.965 1.00 84.62 80 LEU A N 1
ATOM 636 C CA . LEU A 1 80 ? 14.217 2.512 -3.039 1.00 84.62 80 LEU A CA 1
ATOM 6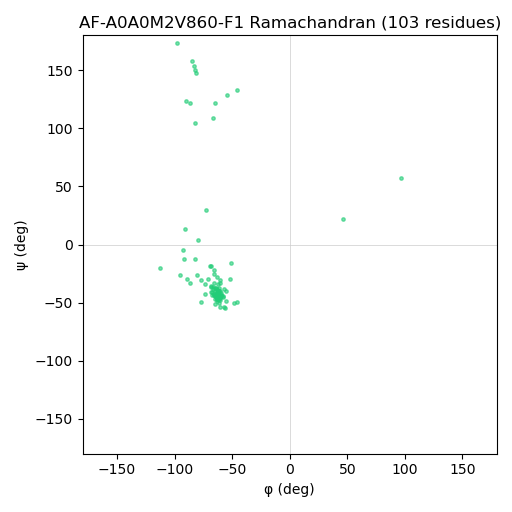37 C C . LEU A 1 80 ? 12.818 1.946 -3.296 1.00 84.62 80 LEU A C 1
ATOM 639 O O . LEU A 1 80 ? 11.875 2.363 -2.628 1.00 84.62 80 LEU A O 1
ATOM 643 N N . SER A 1 81 ? 12.686 0.969 -4.191 1.00 82.69 81 SER A N 1
ATOM 644 C CA . SER A 1 81 ? 11.420 0.281 -4.458 1.00 82.69 81 SER A CA 1
ATOM 645 C C . SER A 1 81 ? 10.898 -0.434 -3.212 1.00 82.69 81 SER A C 1
ATOM 647 O O . SER A 1 81 ? 9.731 -0.283 -2.856 1.00 82.69 81 SER A O 1
ATOM 649 N N . LEU A 1 82 ? 11.763 -1.147 -2.488 1.00 84.50 82 LEU A N 1
ATOM 650 C CA . LEU A 1 82 ? 11.398 -1.853 -1.259 1.00 84.50 82 LEU A CA 1
ATOM 651 C C . LEU A 1 82 ? 10.985 -0.878 -0.142 1.00 84.50 82 LEU A C 1
ATOM 653 O O . LEU A 1 82 ? 9.991 -1.109 0.548 1.00 84.50 82 LEU A O 1
ATOM 657 N N . LEU A 1 83 ? 11.687 0.252 -0.004 1.00 86.75 83 LEU A N 1
ATOM 658 C CA . LEU A 1 83 ? 11.273 1.334 0.895 1.00 86.75 83 LEU A CA 1
ATOM 659 C C . LEU A 1 83 ? 9.926 1.936 0.485 1.00 86.75 83 LEU A C 1
ATOM 661 O O . LEU A 1 83 ? 9.081 2.167 1.349 1.00 86.75 83 LEU A O 1
ATOM 665 N N . ALA A 1 84 ? 9.696 2.160 -0.810 1.00 86.88 84 ALA A N 1
ATOM 666 C CA . ALA A 1 84 ? 8.427 2.673 -1.315 1.00 86.88 84 ALA A CA 1
ATOM 667 C C . ALA A 1 84 ? 7.268 1.706 -1.020 1.00 86.88 84 ALA A C 1
ATOM 669 O O . ALA A 1 84 ? 6.203 2.152 -0.594 1.00 86.88 84 ALA A O 1
ATOM 670 N N . VAL A 1 85 ? 7.487 0.393 -1.156 1.00 87.06 85 VAL A N 1
ATOM 671 C CA . VAL A 1 85 ? 6.517 -0.639 -0.754 1.00 87.06 85 VAL A CA 1
ATOM 672 C C . VAL A 1 85 ? 6.239 -0.577 0.748 1.00 87.06 85 VAL A C 1
ATOM 674 O O . VAL A 1 85 ? 5.077 -0.591 1.149 1.00 87.06 85 VAL A O 1
ATOM 677 N N . GLY A 1 86 ? 7.275 -0.460 1.581 1.00 88.06 86 GLY A N 1
ATOM 678 C CA . GLY A 1 86 ? 7.119 -0.353 3.033 1.00 88.06 86 GLY A CA 1
ATOM 679 C C . GLY A 1 86 ? 6.329 0.879 3.459 1.00 88.06 86 GLY A C 1
ATOM 680 O O . GLY A 1 86 ? 5.346 0.773 4.193 1.00 88.06 86 GLY A O 1
ATOM 681 N N . ILE A 1 87 ? 6.712 2.052 2.955 1.00 89.31 87 ILE A N 1
ATOM 682 C CA . ILE A 1 87 ? 6.037 3.321 3.254 1.00 89.31 87 ILE A CA 1
ATOM 683 C C . ILE A 1 87 ? 4.600 3.298 2.722 1.00 89.31 87 ILE A C 1
ATOM 685 O O . ILE A 1 87 ? 3.671 3.666 3.441 1.00 89.31 87 ILE A O 1
ATOM 689 N N . GLY A 1 88 ? 4.394 2.825 1.491 1.00 88.19 88 GLY A N 1
ATOM 690 C CA . GLY A 1 88 ? 3.070 2.702 0.885 1.00 88.19 88 GLY A CA 1
ATOM 691 C C . GLY A 1 88 ? 2.167 1.742 1.658 1.00 88.19 88 GLY A C 1
ATOM 692 O O . GLY A 1 88 ? 1.034 2.096 1.982 1.00 88.19 88 GLY A O 1
ATOM 693 N N . GLY A 1 89 ? 2.681 0.568 2.030 1.00 88.75 89 GLY A N 1
ATOM 694 C CA . GLY A 1 89 ? 1.975 -0.419 2.844 1.00 88.75 89 GLY A CA 1
ATOM 695 C C . GLY A 1 89 ? 1.630 0.112 4.233 1.00 88.75 89 GLY A C 1
ATOM 696 O O . GLY A 1 89 ? 0.499 -0.060 4.691 1.00 88.75 89 GLY A O 1
ATOM 697 N N . PHE A 1 90 ? 2.554 0.832 4.876 1.00 90.25 90 PHE A N 1
ATOM 698 C CA . PHE A 1 90 ? 2.307 1.500 6.153 1.00 90.25 90 PHE A CA 1
ATOM 699 C C . PHE A 1 90 ? 1.186 2.537 6.040 1.00 90.25 90 PHE A C 1
ATOM 701 O O . PHE A 1 90 ? 0.211 2.466 6.782 1.00 90.25 90 PHE A O 1
ATOM 708 N N . ILE A 1 91 ? 1.284 3.479 5.097 1.00 89.25 91 ILE A N 1
ATOM 709 C CA . ILE A 1 91 ? 0.288 4.548 4.924 1.00 89.25 91 ILE A CA 1
ATOM 710 C C . ILE A 1 91 ? -1.076 3.966 4.542 1.00 89.25 91 ILE A C 1
ATOM 712 O O . ILE A 1 91 ? -2.101 4.385 5.083 1.00 89.25 91 ILE A O 1
ATOM 716 N N . TYR A 1 92 ? -1.106 2.995 3.629 1.00 89.38 92 TYR A N 1
ATOM 717 C CA . TYR A 1 92 ? -2.348 2.378 3.181 1.00 89.38 92 TYR A CA 1
ATOM 718 C C . TYR A 1 92 ? -3.029 1.609 4.315 1.00 89.38 92 TYR A C 1
ATOM 720 O O . TYR A 1 92 ? -4.198 1.860 4.604 1.00 89.38 92 TYR A O 1
ATOM 728 N N . SER A 1 93 ? -2.297 0.725 5.000 1.00 88.19 93 SER A N 1
ATOM 729 C CA . SER A 1 93 ? -2.820 -0.031 6.146 1.00 88.19 93 SER A CA 1
ATOM 730 C C . SER A 1 93 ? -3.257 0.898 7.278 1.00 88.19 93 SER A C 1
ATOM 732 O O . SER A 1 93 ? -4.345 0.729 7.828 1.00 88.19 93 SER A O 1
ATOM 734 N N . TRP A 1 94 ? -2.492 1.957 7.545 1.00 86.44 94 TRP A N 1
ATOM 735 C CA . TRP A 1 94 ? -2.875 2.999 8.484 1.00 86.44 94 TRP A CA 1
ATOM 736 C C . TRP A 1 94 ? -4.221 3.618 8.122 1.00 86.44 94 TRP A C 1
ATOM 738 O O . TRP A 1 94 ? -5.123 3.648 8.956 1.00 86.44 94 TRP A O 1
ATOM 748 N N . LEU A 1 95 ? -4.384 4.113 6.890 1.00 86.25 95 LEU A N 1
ATOM 749 C CA . LEU A 1 95 ? -5.630 4.726 6.420 1.00 86.25 95 LEU A CA 1
ATOM 750 C C . LEU A 1 95 ? -6.796 3.736 6.440 1.00 86.25 95 LEU A C 1
ATOM 752 O O . LEU A 1 95 ? -7.914 4.122 6.794 1.00 86.25 95 LEU A O 1
ATOM 756 N N . LEU A 1 96 ? -6.521 2.478 6.104 1.00 87.38 96 LEU A N 1
ATOM 757 C CA . LEU A 1 96 ? -7.485 1.391 6.112 1.00 87.38 96 LEU A CA 1
ATOM 758 C C . LEU A 1 96 ? -7.961 1.078 7.532 1.00 87.38 96 LEU A C 1
ATOM 760 O O . LEU A 1 96 ? -9.153 0.931 7.733 1.00 87.38 96 LEU A O 1
ATOM 764 N N . PHE A 1 97 ? -7.098 1.016 8.543 1.00 84.06 97 PHE A N 1
ATOM 765 C CA . PHE A 1 97 ? -7.520 0.664 9.908 1.00 84.06 97 PHE A CA 1
ATOM 766 C C . PHE A 1 97 ? -7.877 1.875 10.779 1.00 84.06 97 PHE A C 1
ATOM 768 O O . PHE A 1 97 ? -8.531 1.731 11.817 1.00 84.06 97 PHE A O 1
ATOM 775 N N . ARG A 1 98 ? -7.534 3.092 10.341 1.00 80.69 98 ARG A N 1
ATOM 776 C CA . ARG A 1 98 ? -7.842 4.347 11.038 1.00 80.69 98 ARG A CA 1
ATOM 777 C C . ARG A 1 98 ? -9.301 4.487 11.496 1.00 80.69 98 ARG A C 1
ATOM 779 O O . ARG A 1 98 ? -9.488 4.833 12.665 1.00 80.69 98 ARG A O 1
ATOM 786 N N . PRO A 1 99 ? -10.327 4.272 10.644 1.00 76.19 99 PRO A N 1
ATOM 787 C CA . PRO A 1 99 ? -11.716 4.488 11.046 1.00 76.19 99 PRO A CA 1
ATOM 788 C C . PRO A 1 99 ? -12.200 3.453 12.070 1.00 76.19 99 PRO A C 1
ATOM 790 O O . PRO A 1 99 ? -13.161 3.725 12.778 1.00 76.19 99 PRO A O 1
ATOM 793 N N . TRP A 1 100 ? -11.517 2.313 12.197 1.00 73.00 100 TRP A N 1
ATOM 794 C CA . TRP A 1 100 ? -11.853 1.257 13.154 1.00 73.00 100 TRP A CA 1
ATOM 795 C C . TRP A 1 100 ? -11.208 1.485 14.522 1.00 73.00 100 TRP A C 1
ATOM 797 O O . TRP A 1 100 ? -11.788 1.124 15.542 1.00 73.00 100 TRP A O 1
ATOM 807 N N . LEU A 1 101 ? -10.008 2.078 14.558 1.00 69.75 101 LEU A N 1
ATOM 808 C CA . LEU A 1 101 ? -9.171 2.082 15.760 1.00 69.75 101 LEU A CA 1
ATOM 809 C C . LEU A 1 101 ? -8.982 3.458 16.414 1.00 69.75 101 LEU A C 1
ATOM 811 O O . LEU A 1 101 ? -8.656 3.483 17.595 1.00 69.75 101 LEU A O 1
ATOM 815 N N . ILE A 1 102 ? -9.192 4.597 15.736 1.00 65.50 102 ILE A N 1
ATOM 816 C CA . ILE A 1 102 ? -8.967 5.925 16.351 1.00 65.50 102 ILE A CA 1
ATOM 817 C C . ILE A 1 102 ? -10.225 6.476 17.038 1.00 65.50 102 ILE A C 1
ATOM 819 O O . ILE A 1 102 ? -11.251 6.731 16.407 1.00 65.50 102 ILE A O 1
ATOM 823 N N . LYS A 1 103 ? -10.102 6.785 18.337 1.00 56.97 103 LYS A N 1
ATOM 824 C CA . LYS A 1 103 ? -11.075 7.576 19.108 1.00 56.97 103 LYS A CA 1
ATOM 825 C C . LYS A 1 103 ? -11.096 9.021 18.582 1.00 56.97 103 LYS A C 1
ATOM 827 O O . LYS A 1 103 ? -10.143 9.765 18.804 1.00 56.97 103 LYS A O 1
ATOM 832 N N . ARG A 1 104 ? -12.173 9.431 17.899 1.00 56.16 104 ARG A N 1
ATOM 833 C CA . ARG A 1 104 ? -12.449 10.863 17.682 1.00 56.16 104 ARG A CA 1
ATOM 834 C C . ARG A 1 104 ? -12.722 11.495 19.053 1.00 56.16 104 ARG A C 1
ATOM 836 O O . ARG A 1 104 ? -13.560 10.972 19.790 1.00 56.16 104 ARG A O 1
ATOM 843 N N . LYS A 1 105 ? -11.931 12.510 19.415 1.00 52.69 105 LYS A N 1
ATOM 844 C CA . LYS A 1 105 ? -12.248 13.414 20.527 1.00 52.69 105 LYS A CA 1
ATOM 845 C C . LYS A 1 105 ? -13.471 14.238 20.158 1.00 52.69 105 LYS A C 1
ATOM 847 O O . LYS A 1 105 ? -13.575 14.580 18.959 1.00 52.69 105 LYS A O 1
#

Sequence (105 aa):
MDIMSIVTVLWFTIKPYLLLIILLLVLLLLSQIIGRAGWKRSTSLSLWLLSFAIAIVAMLMAPMITDSELRYVLTWVDKLSLLAVGIGGFIYSWLLFRPWLIKRK

Secondary structure (DSSP, 8-state):
--HHHHHHHHHHHHGGGHHHHHHHHHHHHHHHHHHTTTPPPBPHHHHHHHHHHHHHHHHHHHHHHTT--GGGTTSHHHHHHHHHHHHHHHHHHHHHHHHHHB---

Foldseek 3Di:
DDPVVVVVVVCVVCVVCVVVVVVLVVLLVCLLVVLLVDADAADPVVLQVVLQVQLVVQLVCVCVVVVPPPVVCPDPVNVVVSVVSSVVSSVSSSSSCVSNYHDDD

Organism: NCBI:txid336831

Nearest PDB structures (foldseek):
  5aym-assembly1_A  TM=4.116E-01  e=8.678E+00  Bdellovibrio bacteriovorus HD100

Radius of gyration: 17.2 Å; Cα contacts (8 Å, |Δi|>4): 73; chains: 1; bounding box: 42×28×47 Å

Mean predicted aligned error: 8.64 Å

Solvent-accessible surface area (backbone atoms only — not comparable to full-atom values): 5742 Å² total; per-residue (Å²): 135,55,72,69,57,53,53,51,52,52,50,64,68,44,55,84,48,46,64,59,53,51,52,51,52,50,53,39,49,49,30,54,58,55,22,66,74,68,57,80,66,45,58,69,66,59,50,52,53,52,16,48,51,51,9,53,52,46,40,66,44,46,44,72,73,65,76,42,57,80,80,60,67,73,45,73,64,44,51,50,51,41,49,48,45,24,53,49,39,24,54,50,43,36,64,38,45,40,46,40,30,56,69,81,128